Protein AF-A0A366M7Z2-F1 (afdb_monomer_lite)

Foldseek 3Di:
DVLQCVLVVLQCVLQVFPAVWDWPDDDPFKTKIKGWGPDLDFLVCPVVSQVVSCVVSVWDFDDLPDPVVLVQQQQLVVVVVVPDPDPDDRDSCPVVVVCVVCVVVQKHKDWTWTDDPFKIKIKMWIDHNVSDDTIMIMMMIGGDPPD

Sequence (147 aa):
MVKLHKIAGKVISFFEAFDGSRAALDTERILIVRGKSSKNIPLDEMEEQLEKIKDLIEGKEVGVVSDEAGKLINRMDEQIRSNVSVQGDTDVNGIMRMTKSLEAMNVCVKFKLMNLAHTAAFVVIWKDKSDFGPLFVETVVSADEQE

Radius of gyration: 14.58 Å; chains: 1; bounding box: 37×27×37 Å

Secondary structure (DSSP, 8-state):
-HHHHHHHHHHHHHTT--EEEEEEEE-SSEEEEEEE--S---TTTHHHHHHHHHHHTTPEE--TTSHHHHHHHHHHHHHHHTTS---S---TTHHHHHHHHHHHTTEEEEEEEEEETTEEEEEEEEEETTS-SPPEEEEEEEE-S--

Organism: NCBI:txid2006182

InterPro domains:
  IPR014515 Uncharacterised conserved protein UCP921964 [PF09893] (6-141)
  IPR014515 Uncharacterised conserved protein UCP921964 [PIRSF021964] (1-142)

pLDDT: mean 88.08, std 10.96, range [38.97, 97.56]

Structure (mmCIF, N/CA/C/O backbone):
data_AF-A0A366M7Z2-F1
#
_entry.id   AF-A0A366M7Z2-F1
#
loop_
_atom_site.group_PDB
_atom_site.id
_atom_site.type_symbol
_atom_site.label_atom_id
_atom_site.label_alt_id
_atom_site.label_comp_id
_atom_site.label_asym_id
_atom_site.label_entity_id
_atom_site.label_seq_id
_atom_site.pdbx_PDB_ins_code
_atom_site.Cartn_x
_atom_site.Cartn_y
_atom_site.Cartn_z
_atom_site.occupancy
_atom_site.B_iso_or_equiv
_atom_site.auth_seq_id
_atom_site.auth_comp_id
_atom_site.auth_asym_id
_atom_site.auth_atom_id
_atom_site.pdbx_PDB_model_num
ATOM 1 N N . MET A 1 1 ? -17.073 -5.095 8.004 1.00 51.12 1 MET A N 1
ATOM 2 C CA . MET A 1 1 ? -16.370 -5.850 6.929 1.00 51.12 1 MET A CA 1
ATOM 3 C C . MET A 1 1 ? -16.355 -5.203 5.532 1.00 51.12 1 MET A C 1
ATOM 5 O O . MET A 1 1 ? -15.270 -5.087 4.971 1.00 51.12 1 MET A O 1
ATOM 9 N N . VAL A 1 2 ? -17.486 -4.777 4.934 1.00 59.00 2 VAL A N 1
ATOM 10 C CA . VAL A 1 2 ? -17.541 -4.328 3.509 1.00 59.00 2 VAL A CA 1
ATOM 11 C C . VAL A 1 2 ? -16.659 -3.100 3.196 1.00 59.00 2 VAL A C 1
ATOM 13 O O . VAL A 1 2 ? -16.168 -2.959 2.078 1.00 59.00 2 VAL A O 1
ATOM 16 N N . LYS A 1 3 ? -16.403 -2.222 4.178 1.00 82.81 3 LYS A N 1
ATOM 17 C CA . LYS A 1 3 ? -15.591 -1.007 3.977 1.00 82.81 3 LYS A CA 1
ATOM 18 C C . LYS A 1 3 ? -14.101 -1.305 3.730 1.00 82.81 3 LYS A C 1
ATOM 20 O O . LYS A 1 3 ? -13.544 -0.729 2.799 1.00 82.81 3 LYS A O 1
ATOM 25 N N . LEU A 1 4 ? -13.487 -2.231 4.480 1.00 92.94 4 LEU A N 1
ATOM 26 C CA . LEU A 1 4 ? -12.059 -2.569 4.329 1.00 92.94 4 LEU A CA 1
ATOM 27 C C . LEU A 1 4 ? -11.774 -3.165 2.945 1.00 92.94 4 LEU A C 1
ATOM 29 O O . LEU A 1 4 ? -10.898 -2.692 2.224 1.00 92.94 4 LEU A O 1
ATOM 33 N N . HIS A 1 5 ? -12.601 -4.129 2.535 1.00 94.38 5 HIS A N 1
ATOM 34 C CA . HIS A 1 5 ? -12.531 -4.779 1.226 1.00 94.38 5 HIS A CA 1
ATOM 35 C C . HIS A 1 5 ? -12.715 -3.798 0.070 1.00 94.38 5 HIS A C 1
ATOM 37 O O . HIS A 1 5 ? -12.042 -3.911 -0.950 1.00 94.38 5 HIS A O 1
ATOM 43 N N . LYS A 1 6 ? -13.599 -2.804 0.224 1.00 94.25 6 LYS A N 1
ATOM 44 C CA . LYS A 1 6 ? -13.803 -1.767 -0.791 1.00 94.25 6 LYS A CA 1
ATOM 45 C C . LYS A 1 6 ? -12.555 -0.900 -0.970 1.00 94.25 6 LYS A C 1
ATOM 47 O O . LYS A 1 6 ? -12.196 -0.603 -2.106 1.00 94.25 6 LYS A O 1
ATOM 52 N N . ILE A 1 7 ? -11.896 -0.507 0.122 1.00 95.38 7 ILE A N 1
ATOM 53 C CA . ILE A 1 7 ? -10.660 0.289 0.066 1.00 95.38 7 ILE A CA 1
ATOM 54 C C . ILE A 1 7 ? -9.529 -0.547 -0.539 1.00 95.38 7 ILE A C 1
ATOM 56 O O . ILE A 1 7 ? -8.939 -0.131 -1.534 1.00 95.38 7 ILE A O 1
ATOM 60 N N . ALA A 1 8 ? -9.286 -1.751 -0.016 1.00 95.56 8 ALA A N 1
ATOM 61 C CA . ALA A 1 8 ? -8.252 -2.641 -0.541 1.00 95.56 8 ALA A CA 1
ATOM 62 C C . ALA A 1 8 ? -8.494 -2.979 -2.023 1.00 95.56 8 ALA A C 1
ATOM 64 O O . ALA A 1 8 ? -7.578 -2.915 -2.840 1.00 95.56 8 ALA A O 1
ATOM 65 N N . GLY A 1 9 ? -9.747 -3.248 -2.400 1.00 95.69 9 GLY A N 1
ATOM 66 C CA . GLY A 1 9 ? -10.150 -3.507 -3.779 1.00 95.69 9 GLY A CA 1
ATOM 67 C C . GLY A 1 9 ? -9.889 -2.325 -4.712 1.00 95.69 9 GLY A C 1
ATOM 68 O O . GLY A 1 9 ? -9.415 -2.543 -5.826 1.00 95.69 9 GLY A O 1
ATOM 69 N N . LYS A 1 10 ? -10.120 -1.079 -4.266 1.00 96.62 10 LYS A N 1
ATOM 70 C CA . LYS A 1 10 ? -9.743 0.124 -5.030 1.00 96.62 10 LYS A CA 1
ATOM 71 C C . LYS A 1 10 ? -8.233 0.185 -5.268 1.00 96.62 10 LYS A C 1
ATOM 73 O O . LYS A 1 10 ? -7.833 0.427 -6.400 1.00 96.62 10 LYS A O 1
ATOM 78 N N . VAL A 1 11 ? -7.411 -0.072 -4.245 1.00 97.12 11 VAL A N 1
ATOM 79 C CA . VAL A 1 11 ? -5.939 -0.063 -4.363 1.00 97.12 11 VAL A CA 1
ATOM 80 C C . VAL A 1 11 ? -5.461 -1.133 -5.342 1.00 97.12 11 VAL A C 1
ATOM 82 O O . VAL A 1 11 ? -4.767 -0.822 -6.308 1.00 97.12 11 VAL A O 1
ATOM 85 N N . ILE A 1 12 ? -5.878 -2.385 -5.143 1.00 96.94 12 ILE A N 1
ATOM 86 C CA . ILE A 1 12 ? -5.470 -3.503 -6.001 1.00 96.94 12 ILE A CA 1
ATOM 87 C C . ILE A 1 12 ? -5.932 -3.291 -7.446 1.00 96.94 12 ILE A C 1
ATOM 89 O O . ILE A 1 12 ? -5.158 -3.530 -8.371 1.00 96.94 12 ILE A O 1
ATOM 93 N N . SER A 1 13 ? -7.153 -2.788 -7.651 1.00 96.88 13 SER A N 1
ATOM 94 C CA . SER A 1 13 ? -7.671 -2.507 -8.995 1.00 96.88 13 SER A CA 1
ATOM 95 C C . SER A 1 13 ? -6.956 -1.335 -9.660 1.00 96.88 13 SER A C 1
ATOM 97 O O . SER A 1 13 ? -6.634 -1.414 -10.840 1.00 96.88 13 SER A O 1
ATOM 99 N N . PHE A 1 14 ? -6.663 -0.265 -8.913 1.00 97.19 14 PHE A N 1
ATOM 100 C CA . PHE A 1 14 ? -5.946 0.901 -9.430 1.00 97.19 14 PHE A CA 1
ATOM 101 C C . PHE A 1 14 ? -4.570 0.520 -9.981 1.00 97.19 14 PHE A C 1
ATOM 103 O O . PHE A 1 14 ? -4.194 0.971 -11.062 1.00 97.19 14 PHE A O 1
ATOM 110 N N . PHE A 1 15 ? -3.845 -0.354 -9.284 1.00 96.94 15 PHE A N 1
ATOM 111 C CA . PHE A 1 15 ? -2.552 -0.852 -9.746 1.00 96.94 15 PHE A CA 1
ATOM 112 C C . PHE A 1 15 ? -2.647 -2.065 -10.683 1.00 96.94 15 PHE A C 1
ATOM 114 O O . PHE A 1 15 ? -1.610 -2.547 -11.125 1.00 96.94 15 PHE A O 1
ATOM 121 N N . GLU A 1 16 ? -3.839 -2.586 -10.991 1.00 96.44 16 GLU A N 1
ATOM 122 C CA . GLU A 1 16 ? -4.023 -3.871 -11.693 1.00 96.44 16 GLU A CA 1
ATOM 123 C C . GLU A 1 16 ? -3.164 -4.999 -11.085 1.00 96.44 16 GLU A C 1
ATOM 125 O O . GLU A 1 16 ? -2.538 -5.803 -11.785 1.00 96.44 16 GLU A O 1
ATOM 130 N N . ALA A 1 17 ? -3.106 -5.024 -9.750 1.00 96.44 17 ALA A N 1
ATOM 131 C CA . ALA A 1 17 ? -2.260 -5.905 -8.952 1.00 96.44 17 ALA A CA 1
ATOM 132 C C . ALA A 1 17 ? -2.919 -7.265 -8.671 1.00 96.44 17 ALA A C 1
ATOM 134 O O . ALA A 1 17 ? -2.992 -7.716 -7.527 1.00 96.44 17 ALA A O 1
ATOM 135 N N . PHE A 1 18 ? -3.451 -7.900 -9.716 1.00 93.50 18 PHE A N 1
ATOM 136 C CA . PHE A 1 18 ? -4.262 -9.115 -9.598 1.00 93.50 18 PHE A CA 1
ATOM 137 C C . PHE A 1 18 ? -3.437 -10.406 -9.565 1.00 93.50 18 PHE A C 1
ATOM 139 O O . PHE A 1 18 ? -3.876 -11.397 -8.980 1.00 93.50 18 PHE A O 1
ATOM 146 N N . ASP A 1 19 ? -2.243 -10.416 -10.163 1.00 93.19 19 ASP A N 1
ATOM 147 C CA . ASP A 1 19 ? -1.417 -11.621 -10.230 1.00 93.19 19 ASP A CA 1
ATOM 148 C C . ASP A 1 19 ? -0.900 -11.999 -8.833 1.00 93.19 19 ASP A C 1
ATOM 150 O O . ASP A 1 19 ? -0.215 -11.228 -8.154 1.00 93.19 19 ASP A O 1
ATOM 154 N N . GLY A 1 20 ? -1.265 -13.202 -8.385 1.00 86.75 20 GLY A N 1
ATOM 155 C CA . GLY A 1 20 ? -0.974 -13.690 -7.040 1.00 86.75 20 GLY A CA 1
ATOM 156 C C . GLY A 1 20 ? -1.688 -12.913 -5.932 1.00 86.75 20 GLY A C 1
ATOM 157 O O . GLY A 1 20 ? -1.284 -13.037 -4.773 1.00 86.75 20 GLY A O 1
ATOM 158 N N . SER A 1 21 ? -2.716 -12.121 -6.273 1.00 86.19 21 SER A N 1
ATOM 159 C CA . SER A 1 21 ? -3.458 -11.323 -5.302 1.00 86.19 21 SER A CA 1
ATOM 160 C C . SER A 1 21 ? -4.156 -12.218 -4.288 1.00 86.19 21 SER A C 1
ATOM 162 O O . SER A 1 21 ? -4.965 -13.075 -4.648 1.00 86.19 21 SER A O 1
ATOM 164 N N . ARG A 1 22 ? -3.823 -12.047 -3.009 1.00 87.69 22 ARG A N 1
ATOM 165 C CA . ARG A 1 22 ? -4.447 -12.791 -1.911 1.00 87.69 22 ARG A CA 1
ATOM 166 C C . ARG A 1 22 ? -4.452 -11.974 -0.633 1.00 87.69 22 ARG A C 1
ATOM 168 O O . ARG A 1 22 ? -3.499 -11.237 -0.363 1.00 87.69 22 ARG A O 1
ATOM 175 N N . ALA A 1 23 ? -5.487 -12.172 0.177 1.00 91.25 23 ALA A N 1
ATOM 176 C CA . ALA A 1 23 ? -5.472 -11.709 1.552 1.00 91.25 23 ALA A CA 1
ATOM 177 C C . ALA A 1 23 ? -4.362 -12.451 2.314 1.00 91.25 23 ALA A C 1
ATOM 179 O O . ALA A 1 23 ? -4.317 -13.683 2.334 1.00 91.25 23 ALA A O 1
ATOM 180 N N . ALA A 1 24 ? -3.424 -11.699 2.882 1.00 88.75 24 ALA A N 1
ATOM 181 C CA . ALA A 1 24 ? -2.431 -12.216 3.817 1.00 88.75 24 ALA A CA 1
ATOM 182 C C . ALA A 1 24 ? -3.007 -12.304 5.240 1.00 88.75 24 ALA A C 1
ATOM 184 O O . ALA A 1 24 ? -2.619 -13.187 5.998 1.00 88.75 24 ALA A O 1
ATOM 185 N N . LEU A 1 25 ? -3.949 -11.416 5.564 1.00 90.56 25 LEU A N 1
ATOM 186 C CA . LEU A 1 25 ? -4.746 -11.406 6.785 1.00 90.56 25 LEU A CA 1
ATOM 187 C C . LEU A 1 25 ? -6.102 -10.785 6.444 1.00 90.56 25 LEU A C 1
ATOM 189 O O . LEU A 1 25 ? -6.133 -9.743 5.796 1.00 90.56 25 LEU A O 1
ATOM 193 N N . ASP A 1 26 ? -7.197 -11.406 6.863 1.00 93.06 26 ASP A N 1
ATOM 194 C CA . ASP A 1 26 ? -8.551 -10.884 6.673 1.00 93.06 26 ASP A CA 1
ATOM 195 C C . ASP A 1 26 ? -9.350 -11.116 7.951 1.00 93.06 26 ASP A C 1
ATOM 197 O O . ASP A 1 26 ? -9.568 -12.250 8.376 1.00 93.06 26 ASP A O 1
ATOM 201 N N . THR A 1 27 ? -9.708 -10.019 8.605 1.00 91.00 27 THR A N 1
ATOM 202 C CA . THR A 1 27 ? -10.435 -9.997 9.870 1.00 91.00 27 THR A CA 1
ATOM 203 C C . THR A 1 27 ? -11.449 -8.860 9.837 1.00 91.00 27 THR A C 1
ATOM 205 O O . THR A 1 27 ? -11.459 -8.020 8.935 1.00 91.00 27 THR A O 1
ATOM 208 N N . GLU A 1 28 ? -12.286 -8.767 10.866 1.00 88.50 28 GLU A N 1
ATOM 209 C CA . GLU A 1 28 ? -13.255 -7.674 10.963 1.00 88.50 28 GLU A CA 1
ATOM 210 C C . GLU A 1 28 ? -12.600 -6.290 11.073 1.00 88.50 28 GLU A C 1
ATOM 212 O O . GLU A 1 28 ? -13.178 -5.309 10.595 1.00 88.50 28 GLU A O 1
ATOM 217 N N . ARG A 1 29 ? -11.403 -6.220 11.673 1.00 90.75 29 ARG A N 1
ATOM 218 C CA . ARG A 1 29 ? -10.713 -4.966 12.013 1.00 90.75 29 ARG A CA 1
ATOM 219 C C . ARG A 1 29 ? -9.534 -4.643 11.109 1.00 90.75 29 ARG A C 1
ATOM 221 O O . ARG A 1 29 ? -9.198 -3.474 10.973 1.00 90.75 29 ARG A O 1
ATOM 228 N N . ILE A 1 30 ? -8.923 -5.639 10.480 1.00 93.19 30 ILE A N 1
ATOM 229 C CA . ILE A 1 30 ? -7.765 -5.446 9.610 1.00 93.19 30 ILE A CA 1
ATOM 230 C C . ILE A 1 30 ? -7.806 -6.376 8.404 1.00 93.19 30 ILE A C 1
AT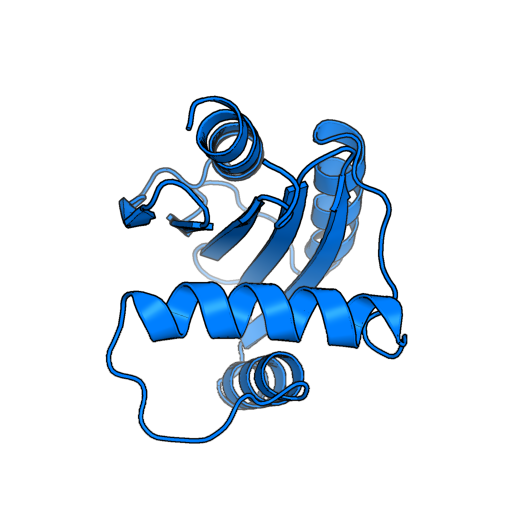OM 232 O O . ILE A 1 30 ? -8.126 -7.560 8.523 1.00 93.19 30 ILE A O 1
ATOM 236 N N . LEU A 1 31 ? -7.452 -5.823 7.249 1.00 94.38 31 LEU A N 1
ATOM 237 C CA . LEU A 1 31 ? -7.309 -6.529 5.987 1.00 94.38 31 LEU A CA 1
ATOM 238 C C . LEU A 1 31 ? -5.951 -6.182 5.377 1.00 94.38 31 LEU A C 1
ATOM 240 O O . LEU A 1 31 ? -5.645 -5.010 5.161 1.00 94.38 31 LEU A O 1
ATOM 244 N N . ILE A 1 32 ? -5.157 -7.203 5.073 1.00 94.44 32 ILE A N 1
ATOM 245 C CA . ILE A 1 32 ? -3.874 -7.083 4.382 1.00 94.44 32 ILE A CA 1
ATOM 246 C C . ILE A 1 32 ? -3.988 -7.815 3.056 1.00 94.44 32 ILE A C 1
ATOM 248 O O . ILE A 1 32 ? -4.199 -9.028 3.036 1.00 94.44 32 ILE A O 1
ATOM 252 N N . VAL A 1 33 ? -3.817 -7.099 1.949 1.00 95.06 33 VAL A N 1
ATOM 253 C CA . VAL A 1 33 ? -3.830 -7.678 0.601 1.00 95.06 33 VAL A CA 1
ATOM 254 C C . VAL A 1 33 ? -2.543 -7.318 -0.111 1.00 95.06 33 VAL A C 1
ATOM 256 O O . VAL A 1 33 ? -2.125 -6.164 -0.107 1.00 95.06 33 VAL A O 1
ATOM 259 N N . ARG A 1 34 ? -1.944 -8.310 -0.764 1.00 94.94 34 ARG A N 1
ATOM 260 C CA . ARG A 1 34 ? -0.756 -8.140 -1.603 1.00 94.94 34 ARG A CA 1
ATOM 261 C C . ARG A 1 34 ? -0.998 -8.706 -2.986 1.00 94.94 34 ARG A C 1
ATOM 263 O O . ARG A 1 34 ? -1.717 -9.696 -3.100 1.00 94.94 34 ARG A O 1
ATOM 270 N N . GLY A 1 35 ? -0.359 -8.137 -3.998 1.00 94.88 35 GLY A N 1
ATOM 271 C CA . GLY A 1 35 ? -0.426 -8.615 -5.375 1.00 94.88 35 GLY A CA 1
ATOM 272 C C . GLY A 1 35 ? 0.678 -8.039 -6.256 1.00 94.88 35 GLY A C 1
ATOM 273 O O . GLY A 1 35 ? 1.388 -7.108 -5.872 1.00 94.88 35 GLY A O 1
ATOM 274 N N . LYS A 1 36 ? 0.834 -8.618 -7.447 1.00 95.81 36 LYS A N 1
ATOM 275 C CA . LYS A 1 36 ? 1.752 -8.136 -8.483 1.00 95.81 36 LYS A CA 1
ATOM 276 C C . LYS A 1 36 ? 0.978 -7.369 -9.543 1.00 95.81 36 LYS A C 1
ATOM 278 O O . LYS A 1 36 ? 0.014 -7.891 -10.104 1.00 95.81 36 LYS A O 1
ATOM 283 N N . SER A 1 37 ? 1.414 -6.142 -9.802 1.00 95.81 37 SER A N 1
ATOM 284 C CA . SER A 1 37 ? 0.906 -5.288 -10.869 1.00 95.81 37 SER A CA 1
ATOM 285 C C . SER A 1 37 ? 1.319 -5.822 -12.233 1.00 95.81 37 SER A C 1
ATOM 287 O O . SER A 1 37 ? 2.468 -6.211 -12.446 1.00 95.81 37 SER A O 1
ATOM 289 N N . SER A 1 38 ? 0.370 -5.795 -13.164 1.00 92.81 38 SER A N 1
ATOM 290 C CA . SER A 1 38 ? 0.641 -5.976 -14.593 1.00 92.81 38 SER A CA 1
ATOM 291 C C . SER A 1 38 ? 1.048 -4.672 -15.293 1.00 92.81 38 SER A C 1
ATOM 293 O O . SER A 1 38 ? 1.513 -4.711 -16.432 1.00 92.81 38 SER A O 1
ATOM 295 N N . LYS A 1 39 ? 0.928 -3.519 -14.617 1.00 90.81 39 LYS A N 1
ATOM 296 C CA . LYS A 1 39 ? 1.339 -2.222 -15.158 1.00 90.81 39 LYS A CA 1
ATOM 297 C C . LYS A 1 39 ? 2.853 -2.089 -15.134 1.00 90.81 39 LYS A C 1
ATOM 299 O O . LYS A 1 39 ? 3.508 -2.390 -14.136 1.00 90.81 39 LYS A O 1
ATOM 304 N N . ASN A 1 40 ? 3.398 -1.534 -16.211 1.00 87.81 40 ASN A N 1
ATOM 305 C CA . ASN A 1 40 ? 4.781 -1.089 -16.231 1.00 87.81 40 ASN A CA 1
ATOM 306 C C . ASN A 1 40 ? 4.863 0.363 -15.745 1.00 87.81 40 ASN A C 1
ATOM 308 O O . ASN A 1 40 ? 4.831 1.284 -16.553 1.00 87.81 40 ASN A O 1
ATOM 312 N N . ILE A 1 41 ? 4.902 0.550 -14.425 1.00 93.00 41 ILE A N 1
ATOM 313 C CA . ILE A 1 41 ? 5.079 1.865 -13.794 1.00 93.00 41 ILE A CA 1
ATOM 314 C C . ILE A 1 41 ? 6.588 2.124 -13.630 1.00 93.00 41 ILE A C 1
ATOM 316 O O . ILE A 1 41 ? 7.245 1.305 -12.972 1.00 93.00 41 ILE A O 1
ATOM 320 N N . PRO A 1 42 ? 7.139 3.199 -14.222 1.00 93.88 42 PRO A N 1
ATOM 321 C CA . PRO A 1 42 ? 8.523 3.629 -14.016 1.00 93.88 42 PRO A CA 1
ATOM 322 C C . PRO A 1 42 ? 8.811 4.035 -12.565 1.00 93.88 42 PRO A C 1
ATOM 324 O O . PRO A 1 42 ? 7.915 4.472 -11.837 1.00 93.88 42 PRO A O 1
ATOM 327 N N . LEU A 1 43 ? 10.071 3.922 -12.139 1.00 94.62 43 LEU A N 1
ATOM 328 C CA . LEU A 1 43 ? 10.483 4.248 -10.764 1.00 94.62 43 LEU A CA 1
ATOM 329 C C . LEU A 1 43 ? 10.204 5.701 -10.353 1.00 94.62 43 LEU A C 1
ATOM 331 O O . LEU A 1 43 ? 9.872 5.956 -9.194 1.00 94.62 43 LEU A O 1
ATOM 335 N N . ASP A 1 44 ? 10.359 6.648 -11.274 1.00 94.75 44 ASP A N 1
ATOM 336 C CA . ASP A 1 44 ? 10.138 8.079 -11.055 1.00 94.75 44 ASP A CA 1
ATOM 337 C C . ASP A 1 44 ? 8.650 8.451 -10.971 1.00 94.75 44 ASP A C 1
ATOM 339 O O . ASP A 1 44 ? 8.303 9.425 -10.305 1.00 94.75 44 ASP A O 1
ATOM 343 N N . GLU A 1 45 ? 7.761 7.629 -11.531 1.00 96.06 45 GLU A N 1
ATOM 344 C CA . GLU A 1 45 ? 6.307 7.809 -11.440 1.00 96.06 45 GLU A CA 1
ATOM 345 C C . GLU A 1 45 ? 5.683 7.164 -10.191 1.00 96.06 45 GLU A C 1
ATOM 347 O O . GLU A 1 45 ? 4.529 7.443 -9.863 1.00 96.06 45 GLU A O 1
ATOM 352 N N . MET A 1 46 ? 6.407 6.301 -9.467 1.00 95.88 46 MET A N 1
ATOM 353 C CA . MET A 1 46 ? 5.855 5.549 -8.327 1.00 95.88 46 MET A CA 1
ATOM 354 C C . MET A 1 46 ? 5.208 6.452 -7.262 1.00 95.88 46 MET A C 1
ATOM 356 O O . MET A 1 46 ? 4.133 6.132 -6.756 1.00 95.88 46 MET A O 1
ATOM 360 N N . GLU A 1 47 ? 5.836 7.584 -6.935 1.00 95.88 47 GLU A N 1
ATOM 361 C CA . GLU A 1 47 ? 5.292 8.540 -5.959 1.00 95.88 47 GLU A CA 1
ATOM 362 C C . GLU A 1 47 ? 3.995 9.187 -6.469 1.00 95.88 47 GLU A C 1
ATOM 364 O O . GLU A 1 47 ? 3.010 9.269 -5.741 1.00 95.88 47 GLU A O 1
ATOM 369 N N . GLU A 1 48 ? 3.949 9.569 -7.747 1.00 97.00 48 GLU A N 1
ATOM 370 C CA . GLU A 1 48 ? 2.752 10.143 -8.370 1.00 97.00 48 GLU A CA 1
ATOM 371 C C . GLU A 1 48 ? 1.579 9.150 -8.355 1.00 97.00 48 GLU A C 1
ATOM 373 O O . GLU A 1 48 ? 0.430 9.527 -8.117 1.00 97.00 48 GLU A O 1
ATOM 378 N N . GLN A 1 49 ? 1.847 7.858 -8.562 1.00 97.25 49 GLN A N 1
ATOM 379 C CA . GLN A 1 49 ? 0.812 6.828 -8.454 1.00 97.25 49 GLN A CA 1
ATOM 380 C C . GLN A 1 49 ? 0.281 6.698 -7.018 1.00 97.25 49 GLN A C 1
ATOM 382 O O . GLN A 1 49 ? -0.913 6.452 -6.831 1.00 97.25 49 GLN A O 1
ATOM 387 N N . LEU A 1 50 ? 1.133 6.907 -6.006 1.00 96.88 50 LEU A N 1
ATOM 388 C CA . LEU A 1 50 ? 0.708 6.958 -4.605 1.00 96.88 50 LEU A CA 1
ATOM 389 C C . LEU A 1 50 ? -0.141 8.202 -4.289 1.00 96.88 50 LEU A C 1
ATOM 391 O O . LEU A 1 50 ? -1.085 8.118 -3.503 1.00 96.88 50 LEU A O 1
ATOM 395 N N . GLU A 1 51 ? 0.132 9.341 -4.923 1.00 97.38 51 GLU A N 1
ATOM 396 C CA . GLU A 1 51 ? -0.737 10.521 -4.822 1.00 97.38 51 GLU A CA 1
ATOM 397 C C . GLU A 1 51 ? -2.115 10.266 -5.444 1.00 97.38 51 GLU A C 1
ATOM 399 O O . GLU A 1 51 ? -3.146 10.522 -4.822 1.00 97.38 51 GLU A O 1
ATOM 404 N N . LYS A 1 52 ? -2.157 9.657 -6.633 1.00 97.56 52 LYS A N 1
ATOM 405 C CA . LYS A 1 52 ? -3.420 9.316 -7.309 1.00 97.56 52 LYS A CA 1
ATOM 406 C C . LYS A 1 52 ? -4.276 8.349 -6.495 1.00 97.56 52 LYS A C 1
ATOM 408 O O . LYS A 1 52 ? -5.494 8.518 -6.433 1.00 97.56 52 LYS A O 1
ATOM 413 N N . ILE A 1 53 ? -3.669 7.334 -5.870 1.00 96.88 53 ILE A N 1
ATOM 414 C CA . ILE A 1 53 ? -4.432 6.397 -5.034 1.00 96.88 53 ILE A CA 1
ATOM 415 C C . ILE A 1 53 ? -4.949 7.071 -3.764 1.00 96.88 53 ILE A C 1
ATOM 417 O O . ILE A 1 53 ? -6.090 6.805 -3.387 1.00 96.88 53 ILE A O 1
ATOM 421 N N . LYS A 1 54 ? -4.164 7.967 -3.146 1.00 95.94 54 LYS A N 1
ATOM 422 C CA . LYS A 1 54 ? -4.604 8.770 -1.999 1.00 95.94 54 LYS A CA 1
ATOM 423 C C . LYS A 1 54 ? -5.885 9.527 -2.339 1.00 95.94 54 LYS A C 1
ATOM 425 O O . LYS A 1 54 ? -6.873 9.396 -1.618 1.00 95.94 54 LYS A O 1
ATOM 430 N N . ASP A 1 55 ? -5.901 10.223 -3.470 1.00 95.75 55 ASP A N 1
ATOM 431 C CA . ASP A 1 55 ? -7.070 10.985 -3.908 1.00 95.75 55 ASP A CA 1
ATOM 432 C C . ASP A 1 55 ? -8.260 10.065 -4.249 1.00 95.75 55 ASP A C 1
ATOM 434 O O . ASP A 1 55 ? -9.391 10.326 -3.840 1.00 95.75 55 ASP A O 1
ATOM 438 N N . LEU A 1 56 ? -8.020 8.929 -4.919 1.00 95.44 56 LEU A N 1
ATOM 439 C CA . LEU A 1 56 ? -9.058 7.957 -5.303 1.00 95.44 56 LEU A CA 1
ATOM 440 C C . LEU A 1 56 ? -9.780 7.309 -4.105 1.00 95.44 56 LEU A C 1
ATOM 442 O O . LEU A 1 56 ? -10.959 6.923 -4.195 1.00 95.44 56 LEU A O 1
ATOM 446 N N . ILE A 1 57 ? -9.063 7.114 -2.998 1.00 94.31 57 ILE A N 1
ATOM 447 C CA . ILE A 1 57 ? -9.634 6.579 -1.758 1.00 94.31 57 ILE A CA 1
ATOM 448 C C . ILE A 1 57 ? -10.071 7.676 -0.786 1.00 94.31 57 ILE A C 1
ATOM 450 O O . ILE A 1 57 ? -10.548 7.333 0.290 1.00 94.31 57 ILE A O 1
ATOM 454 N N . GLU A 1 58 ? -9.962 8.953 -1.172 1.00 93.62 58 GLU A N 1
ATOM 455 C CA . GLU A 1 58 ? -10.277 10.117 -0.331 1.00 93.62 58 GLU A CA 1
ATOM 456 C C . GLU A 1 58 ? -9.460 10.127 0.978 1.00 93.62 58 GLU A C 1
ATOM 458 O O . GLU A 1 58 ? -9.939 10.511 2.046 1.00 93.62 58 GLU A O 1
ATOM 463 N N . GLY A 1 59 ? -8.213 9.656 0.900 1.00 93.31 59 GLY A N 1
ATOM 464 C CA . GLY A 1 59 ? -7.294 9.573 2.026 1.00 93.31 59 GLY A CA 1
ATOM 465 C C . GLY A 1 59 ? -6.651 10.918 2.350 1.00 93.31 59 GLY A C 1
ATOM 466 O O . GLY A 1 59 ? -6.246 11.671 1.467 1.00 93.31 59 GLY A O 1
ATOM 467 N N . LYS A 1 60 ? -6.496 11.207 3.641 1.00 94.38 60 LYS A N 1
ATOM 468 C CA . LYS A 1 60 ? -5.641 12.292 4.129 1.00 94.38 60 LYS A CA 1
ATOM 469 C C . LYS A 1 60 ? -4.279 11.719 4.468 1.00 94.38 60 LYS A C 1
ATOM 471 O O . LYS A 1 60 ? -4.183 10.819 5.297 1.00 94.38 60 LYS A O 1
ATOM 476 N N . GLU A 1 61 ? -3.239 12.217 3.816 1.00 94.06 61 GLU A N 1
ATOM 477 C CA . GLU A 1 61 ? -1.877 11.766 4.087 1.00 94.06 61 GLU A CA 1
ATOM 478 C C . GLU A 1 61 ? -1.450 12.117 5.511 1.00 94.06 61 GLU A C 1
ATOM 480 O O . GLU A 1 61 ? -1.659 13.236 5.982 1.00 94.06 61 GLU A O 1
ATOM 485 N N . VAL A 1 62 ? -0.828 11.146 6.173 1.00 90.81 62 VAL A N 1
ATOM 486 C CA . VAL A 1 62 ? -0.261 11.290 7.507 1.00 90.81 62 VAL A CA 1
ATOM 487 C C . VAL A 1 62 ? 1.254 11.219 7.387 1.00 90.81 62 VAL A C 1
ATOM 489 O O . VAL A 1 62 ? 1.812 10.220 6.930 1.00 90.81 62 VAL A O 1
ATOM 492 N N . GLY A 1 63 ? 1.933 12.280 7.821 1.00 85.38 63 GLY A N 1
ATOM 493 C CA . GLY A 1 63 ? 3.391 12.321 7.830 1.00 85.38 63 GLY A CA 1
ATOM 494 C C . GLY A 1 63 ? 3.957 11.231 8.739 1.00 85.38 63 GLY A C 1
ATOM 495 O O . GLY A 1 63 ? 3.612 11.166 9.916 1.00 85.38 63 GLY A O 1
ATOM 496 N N . VAL A 1 64 ? 4.855 10.401 8.210 1.00 75.50 64 VAL A N 1
ATOM 497 C CA . VAL A 1 64 ? 5.384 9.186 8.868 1.00 75.50 64 VAL A CA 1
ATOM 498 C C . VAL A 1 64 ? 6.060 9.469 10.218 1.00 75.50 64 VAL A C 1
ATOM 500 O O . VAL A 1 64 ? 6.109 8.605 11.083 1.00 75.50 64 VAL A O 1
ATOM 503 N N . VAL A 1 65 ? 6.559 10.691 10.413 1.00 78.56 65 VAL A N 1
ATOM 504 C CA . VAL A 1 65 ? 7.255 11.143 11.632 1.00 78.56 65 VAL A CA 1
ATOM 505 C C . VAL A 1 65 ? 6.334 11.859 12.633 1.00 78.56 65 VAL A C 1
ATOM 507 O O . VAL A 1 65 ? 6.818 12.470 13.581 1.00 78.56 65 VAL A O 1
ATOM 510 N N . SER A 1 66 ? 5.017 11.831 12.416 1.00 83.44 66 SER A N 1
ATOM 511 C CA . SER A 1 66 ? 4.033 12.485 13.288 1.00 83.44 66 SER A CA 1
ATOM 512 C C . SER A 1 66 ? 3.515 11.566 14.398 1.00 83.44 66 SER A C 1
ATOM 514 O O . SER A 1 66 ? 3.476 10.343 14.251 1.00 83.44 66 SER A O 1
ATOM 516 N N . ASP A 1 67 ? 3.019 12.164 15.484 1.00 84.94 67 ASP A N 1
ATOM 517 C CA . ASP A 1 67 ? 2.330 11.433 16.557 1.00 84.94 67 ASP A CA 1
ATOM 518 C C . ASP A 1 67 ? 1.100 10.667 16.041 1.00 84.94 67 ASP A C 1
ATOM 520 O O . ASP A 1 67 ? 0.769 9.590 16.539 1.00 84.94 67 ASP A O 1
ATOM 524 N N . GLU A 1 68 ? 0.416 11.213 15.031 1.00 86.62 68 GLU A N 1
ATOM 525 C CA . GLU A 1 68 ? -0.715 10.555 14.374 1.00 86.62 68 GLU A CA 1
ATOM 526 C C . GLU A 1 68 ? -0.268 9.282 13.647 1.00 86.62 68 GLU A C 1
ATOM 528 O O . GLU A 1 68 ? -0.903 8.238 13.807 1.00 86.62 68 GLU A O 1
ATOM 533 N 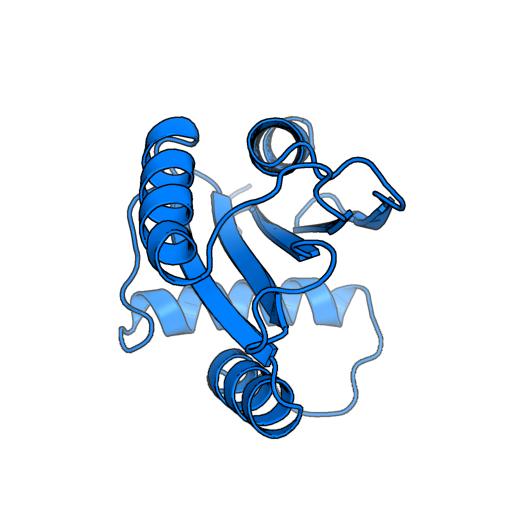N . ALA A 1 69 ? 0.860 9.326 12.927 1.00 85.75 69 ALA A N 1
ATOM 534 C CA . ALA A 1 69 ? 1.430 8.134 12.304 1.00 85.75 69 ALA A CA 1
ATOM 535 C C . ALA A 1 69 ? 1.786 7.073 13.347 1.00 85.75 69 ALA A C 1
ATOM 537 O O . ALA A 1 69 ? 1.443 5.908 13.161 1.00 85.75 69 ALA A O 1
ATOM 538 N N . GLY A 1 70 ? 2.399 7.472 14.467 1.00 86.00 70 GLY A N 1
ATOM 539 C CA . GLY A 1 70 ? 2.717 6.557 15.564 1.00 86.00 70 GLY A CA 1
ATOM 540 C C . GLY A 1 70 ? 1.482 5.825 16.096 1.00 86.00 70 GLY A C 1
ATOM 541 O O . GLY A 1 70 ? 1.495 4.603 16.226 1.00 86.00 70 GLY A O 1
ATOM 542 N N . LYS A 1 71 ? 0.380 6.550 16.327 1.00 87.56 71 LYS A N 1
ATOM 543 C CA . LYS A 1 71 ? -0.895 5.957 16.769 1.00 87.56 71 LYS A CA 1
ATOM 544 C C . LYS A 1 71 ? -1.479 4.989 15.740 1.00 87.56 71 LYS A C 1
ATOM 546 O O . LYS A 1 71 ? -1.916 3.903 16.111 1.00 87.56 71 LYS A O 1
ATOM 551 N N . LEU A 1 72 ? -1.483 5.367 14.460 1.00 88.25 72 LEU A N 1
ATOM 552 C CA . LEU A 1 72 ? -2.012 4.521 13.387 1.00 88.25 72 LEU A CA 1
ATOM 553 C C . LEU A 1 72 ? -1.195 3.238 13.207 1.00 88.25 72 LEU A C 1
ATOM 555 O O . LEU A 1 72 ? -1.776 2.160 13.094 1.00 88.25 72 LEU A O 1
ATOM 559 N N . ILE A 1 73 ? 0.135 3.347 13.215 1.00 87.88 73 ILE A N 1
ATOM 560 C CA . ILE A 1 73 ? 1.042 2.201 13.087 1.00 87.88 73 ILE A CA 1
ATOM 561 C C . ILE A 1 73 ? 0.864 1.253 14.274 1.00 87.88 73 ILE A C 1
ATOM 563 O O . ILE A 1 73 ? 0.705 0.054 14.059 1.00 87.88 73 ILE A O 1
ATOM 567 N N . ASN A 1 74 ? 0.819 1.784 15.501 1.00 87.94 74 ASN A N 1
ATOM 568 C CA . ASN A 1 74 ? 0.592 0.976 16.701 1.00 87.94 74 ASN A CA 1
ATOM 569 C C . ASN A 1 74 ? -0.731 0.214 16.624 1.00 87.94 74 ASN A C 1
ATOM 571 O O . ASN A 1 74 ? -0.747 -0.996 16.819 1.00 87.94 74 ASN A O 1
ATOM 575 N N . ARG A 1 75 ? -1.822 0.890 16.244 1.00 88.88 75 ARG A N 1
ATOM 576 C CA . ARG A 1 75 ? -3.131 0.246 16.081 1.00 88.88 75 ARG A CA 1
ATOM 577 C C . ARG A 1 75 ? -3.094 -0.888 15.056 1.00 88.88 75 ARG A C 1
ATOM 579 O O . ARG A 1 75 ? -3.626 -1.966 15.309 1.00 88.88 75 ARG A O 1
ATOM 586 N N . MET A 1 76 ? 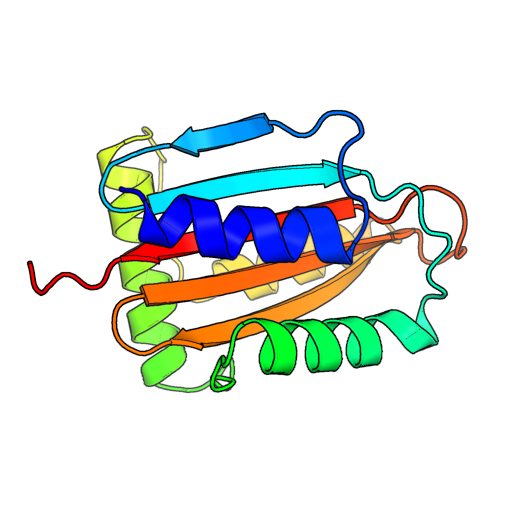-2.502 -0.648 13.883 1.00 89.31 76 MET A N 1
ATOM 587 C CA . MET A 1 76 ? -2.375 -1.679 12.847 1.00 89.31 76 MET A CA 1
ATOM 588 C C . MET A 1 76 ? -1.560 -2.877 13.355 1.00 89.31 76 MET A C 1
ATOM 590 O O . MET A 1 76 ? -1.972 -4.017 13.161 1.00 89.31 76 MET A O 1
ATOM 594 N N . ASP A 1 77 ? -0.436 -2.629 14.029 1.00 86.88 77 ASP A N 1
ATOM 595 C CA . ASP A 1 77 ? 0.438 -3.666 14.583 1.00 86.88 77 ASP A CA 1
ATOM 596 C C . ASP A 1 77 ? -0.261 -4.492 15.680 1.00 86.88 77 ASP A C 1
ATOM 598 O O . ASP A 1 77 ? -0.235 -5.722 15.628 1.00 86.88 77 ASP A O 1
ATOM 602 N N . GLU A 1 78 ? -0.978 -3.854 16.608 1.00 88.12 78 GLU A N 1
ATOM 603 C CA . GLU A 1 78 ? -1.780 -4.535 17.635 1.00 88.12 78 GLU A CA 1
ATOM 604 C C . GLU A 1 78 ? -2.875 -5.419 17.016 1.00 88.12 78 GLU A C 1
ATOM 606 O O . GLU A 1 78 ? -3.046 -6.584 17.397 1.00 88.12 78 GLU A O 1
ATOM 611 N N . GLN A 1 79 ? -3.581 -4.911 16.000 1.00 88.88 79 GLN A N 1
ATOM 612 C CA . GLN A 1 79 ? -4.590 -5.684 15.272 1.00 88.88 79 GLN A CA 1
ATOM 613 C C . GLN A 1 79 ? -3.975 -6.897 14.554 1.00 88.88 79 GLN A C 1
ATOM 615 O O . GLN A 1 79 ? -4.571 -7.976 14.570 1.00 88.88 79 GLN A O 1
ATOM 620 N N . ILE A 1 80 ? -2.768 -6.777 13.991 1.00 87.25 80 ILE A N 1
ATOM 621 C CA . ILE A 1 80 ? -2.042 -7.916 13.401 1.00 87.25 80 ILE A CA 1
ATOM 622 C C . ILE A 1 80 ? -1.671 -8.936 14.483 1.00 87.25 80 ILE A C 1
ATOM 624 O O . ILE A 1 80 ? -1.956 -10.125 14.332 1.00 87.25 80 ILE A O 1
ATOM 628 N N . ARG A 1 81 ? -1.076 -8.487 15.593 1.00 85.12 81 ARG A N 1
ATOM 629 C CA . ARG A 1 81 ? -0.588 -9.353 16.683 1.00 85.12 81 ARG A CA 1
ATOM 630 C C . ARG A 1 81 ? -1.690 -10.092 17.423 1.00 85.12 81 ARG A C 1
ATOM 632 O O . ARG A 1 81 ? -1.456 -11.191 17.914 1.00 85.12 81 ARG A O 1
ATOM 639 N N . SER A 1 82 ? -2.897 -9.533 17.466 1.00 85.19 82 SER A N 1
ATOM 640 C CA . SER A 1 82 ? -4.058 -10.244 18.013 1.00 85.19 82 SER A CA 1
ATOM 641 C C . SER A 1 82 ? -4.476 -11.461 17.174 1.00 85.19 82 SER A C 1
ATOM 643 O O . SER A 1 82 ? -5.153 -12.348 17.688 1.00 85.19 82 SER A O 1
ATOM 645 N N . ASN A 1 83 ? -4.043 -11.539 15.909 1.00 82.75 83 ASN A N 1
ATOM 646 C CA . ASN A 1 83 ? -4.406 -12.606 14.971 1.00 82.75 83 ASN A CA 1
ATOM 647 C C . ASN A 1 83 ? -3.217 -13.471 14.521 1.00 82.75 83 ASN A C 1
ATOM 649 O O . ASN A 1 83 ? -3.416 -14.552 13.967 1.00 82.75 83 ASN A O 1
ATOM 653 N N . VAL A 1 84 ? -1.980 -13.021 14.747 1.00 78.50 84 VAL A N 1
ATOM 654 C CA . VAL A 1 84 ? -0.755 -13.714 14.334 1.00 78.50 84 VAL A CA 1
ATOM 655 C C . VAL A 1 84 ? 0.234 -13.719 15.494 1.00 78.50 84 VAL A C 1
ATOM 657 O O . VAL A 1 84 ? 0.498 -12.683 16.098 1.00 78.50 84 VAL A O 1
ATOM 660 N N . SER A 1 85 ? 0.829 -14.878 15.792 1.00 67.88 85 SER A N 1
ATOM 661 C CA . SER A 1 85 ? 1.901 -14.956 16.789 1.00 67.88 85 SER A CA 1
ATOM 662 C C . SER A 1 85 ? 3.163 -14.289 16.237 1.00 67.88 85 SER A C 1
ATOM 664 O O . SER A 1 85 ? 3.893 -14.873 15.437 1.00 67.88 85 SER A O 1
ATOM 666 N N . VAL A 1 86 ? 3.398 -13.044 16.645 1.00 64.50 86 VAL A N 1
ATOM 667 C CA . VAL A 1 86 ? 4.612 -12.284 16.328 1.00 64.50 86 VAL A CA 1
ATOM 668 C C . VAL A 1 86 ? 5.468 -12.211 17.590 1.00 64.50 86 VAL A C 1
ATOM 670 O O . VAL A 1 86 ? 5.000 -11.754 18.631 1.00 64.50 86 VAL A O 1
ATOM 673 N N . GLN A 1 87 ? 6.721 -12.660 17.515 1.00 52.06 87 GLN A N 1
ATOM 674 C CA . GLN A 1 87 ? 7.684 -12.501 18.609 1.00 52.06 87 GLN A CA 1
ATOM 675 C C . GLN A 1 87 ? 8.335 -11.108 18.529 1.00 52.06 87 GLN A C 1
ATOM 677 O O . GLN A 1 87 ? 8.950 -10.780 17.517 1.00 52.06 87 GLN A O 1
ATOM 682 N N . GLY A 1 88 ? 8.202 -10.297 19.584 1.00 58.84 88 GLY A N 1
ATOM 683 C CA . GLY A 1 88 ? 8.794 -8.953 19.711 1.00 58.84 88 GLY A CA 1
ATOM 684 C C . GLY A 1 88 ? 7.776 -7.894 20.144 1.00 58.84 88 GLY A C 1
ATOM 685 O O . GLY A 1 88 ? 6.582 -8.160 20.098 1.00 58.84 88 GLY A O 1
ATOM 686 N N . ASP A 1 89 ? 8.224 -6.704 20.537 1.00 55.66 89 ASP A N 1
ATOM 687 C CA . ASP A 1 89 ? 7.337 -5.578 20.873 1.00 55.66 89 ASP A CA 1
ATOM 688 C C . ASP A 1 89 ? 6.860 -4.833 19.616 1.00 55.66 89 ASP A C 1
ATOM 690 O O . ASP A 1 89 ? 7.418 -5.006 18.524 1.00 55.66 89 ASP A O 1
ATOM 694 N N . THR A 1 90 ? 5.812 -4.017 19.762 1.00 61.03 90 THR A N 1
ATOM 695 C CA . THR A 1 90 ? 5.339 -3.091 18.724 1.00 61.03 90 THR A CA 1
ATOM 696 C C . THR A 1 90 ? 6.446 -2.126 18.338 1.00 61.03 90 THR A C 1
ATOM 698 O O . THR A 1 90 ? 7.035 -1.454 19.185 1.00 61.03 90 THR A O 1
ATOM 701 N N . ASP A 1 91 ? 6.724 -2.047 17.040 1.00 66.81 91 ASP A N 1
ATOM 702 C CA . ASP A 1 91 ? 7.828 -1.254 16.534 1.00 66.81 91 ASP A CA 1
ATOM 703 C C . ASP A 1 91 ? 7.362 -0.202 15.537 1.00 66.81 91 ASP A C 1
ATOM 705 O O . ASP A 1 91 ? 7.181 -0.463 14.346 1.00 66.81 91 ASP A O 1
ATOM 709 N N . VAL A 1 92 ? 7.243 1.026 16.038 1.00 63.66 92 VAL A N 1
ATOM 710 C CA . VAL A 1 92 ? 6.865 2.217 15.265 1.00 63.66 92 VAL A CA 1
ATOM 711 C C . VAL A 1 92 ? 7.833 2.477 14.100 1.00 63.66 92 VAL A C 1
ATOM 713 O O . VAL A 1 92 ? 7.447 3.025 13.071 1.00 63.66 92 VAL A O 1
ATOM 716 N N . ASN A 1 93 ? 9.090 2.033 14.214 1.00 71.75 93 ASN A N 1
ATOM 717 C CA . ASN A 1 93 ? 10.103 2.154 13.164 1.00 71.75 93 ASN A CA 1
ATOM 718 C C . ASN A 1 93 ? 10.142 0.937 12.224 1.00 71.75 93 ASN A C 1
ATOM 720 O O . ASN A 1 93 ? 11.013 0.870 11.349 1.00 71.75 93 ASN A O 1
ATOM 724 N N . GLY A 1 94 ? 9.224 -0.023 12.378 1.00 71.94 94 GLY A N 1
ATOM 725 C CA . GLY A 1 94 ? 9.157 -1.246 11.581 1.00 71.94 94 GLY A CA 1
ATOM 726 C C . GLY A 1 94 ? 9.092 -0.970 10.080 1.00 71.94 94 GLY A C 1
ATOM 727 O O . GLY A 1 94 ? 9.869 -1.551 9.321 1.00 71.94 94 GLY A O 1
ATOM 728 N N . ILE A 1 95 ? 8.270 0.001 9.662 1.00 75.50 95 ILE A N 1
ATOM 729 C CA . ILE A 1 95 ? 8.165 0.436 8.258 1.00 75.50 95 ILE A CA 1
ATOM 730 C C . ILE A 1 95 ? 9.513 0.966 7.757 1.00 75.50 95 ILE A C 1
ATOM 732 O O . ILE A 1 95 ? 9.986 0.560 6.699 1.00 75.50 95 ILE A O 1
ATOM 736 N N . MET A 1 96 ? 10.187 1.816 8.538 1.00 78.38 96 MET A N 1
ATOM 737 C CA . MET A 1 96 ? 11.477 2.393 8.144 1.00 78.38 96 MET A CA 1
ATOM 738 C C . MET A 1 96 ? 12.578 1.338 8.027 1.00 78.38 96 MET A C 1
ATOM 740 O O . MET A 1 96 ? 13.430 1.433 7.143 1.00 78.38 96 MET A O 1
ATOM 744 N N . ARG A 1 97 ? 12.579 0.319 8.893 1.00 80.88 97 ARG A N 1
ATOM 745 C CA . ARG A 1 97 ? 13.518 -0.803 8.763 1.00 80.88 97 ARG A CA 1
ATOM 746 C C . ARG A 1 97 ? 13.198 -1.683 7.566 1.00 80.88 97 ARG A C 1
ATOM 748 O O . ARG A 1 97 ? 14.126 -2.027 6.845 1.00 80.88 97 ARG A O 1
ATOM 755 N N . MET A 1 98 ? 11.924 -1.993 7.327 1.00 80.75 98 MET A N 1
ATOM 756 C CA . MET A 1 98 ? 11.493 -2.747 6.148 1.00 80.75 98 MET A CA 1
ATOM 757 C C . MET A 1 98 ? 11.948 -2.053 4.861 1.00 80.75 98 MET A C 1
ATOM 759 O O . MET A 1 98 ? 12.579 -2.689 4.019 1.00 80.75 98 MET A O 1
ATOM 763 N N . THR A 1 99 ? 11.713 -0.742 4.750 1.00 84.56 99 THR A N 1
ATOM 764 C CA . THR A 1 99 ? 12.174 0.077 3.622 1.00 84.56 99 THR A CA 1
ATOM 765 C C . THR A 1 99 ? 13.684 -0.042 3.439 1.00 84.56 99 THR A C 1
ATOM 767 O O . THR A 1 99 ? 14.132 -0.422 2.363 1.00 84.56 99 THR A O 1
ATOM 770 N N . LYS A 1 100 ? 14.479 0.166 4.500 1.00 85.88 100 LYS A N 1
ATOM 771 C CA . LYS A 1 100 ? 15.947 0.043 4.431 1.00 85.88 100 LYS A CA 1
ATOM 772 C C . LYS A 1 100 ? 16.414 -1.355 4.016 1.00 85.88 100 LYS A C 1
ATOM 774 O O . LYS A 1 100 ? 17.358 -1.477 3.241 1.00 85.88 100 LYS A O 1
ATOM 779 N N . SER A 1 101 ? 15.778 -2.406 4.532 1.00 85.50 101 SER A N 1
ATOM 780 C CA . SER A 1 101 ? 16.115 -3.792 4.191 1.00 85.50 101 SER A CA 1
ATOM 781 C C . SER A 1 101 ? 15.839 -4.100 2.722 1.00 85.50 101 SER A C 1
ATOM 783 O O . SER A 1 101 ? 16.684 -4.696 2.060 1.00 85.50 101 SER A O 1
ATOM 785 N N . LEU A 1 102 ? 14.699 -3.656 2.193 1.00 86.12 102 LEU A N 1
ATOM 786 C CA . LEU A 1 102 ? 14.366 -3.806 0.776 1.00 86.12 102 LEU A CA 1
ATOM 787 C C . LEU A 1 102 ? 15.302 -2.967 -0.108 1.00 86.12 102 LEU A C 1
ATOM 789 O O . LEU A 1 102 ? 15.826 -3.457 -1.107 1.00 86.12 102 LEU A O 1
ATOM 793 N N . GLU A 1 103 ? 15.607 -1.734 0.293 1.00 89.75 103 GLU A N 1
ATOM 794 C CA . GLU A 1 103 ? 16.534 -0.865 -0.436 1.00 89.75 103 GLU A CA 1
ATOM 795 C C . GLU A 1 103 ? 17.955 -1.423 -0.523 1.00 89.75 103 GLU A C 1
ATOM 797 O O . GLU A 1 103 ? 18.616 -1.232 -1.553 1.00 89.75 103 GLU A O 1
ATOM 802 N N . ALA A 1 104 ? 18.403 -2.133 0.518 1.00 90.88 104 ALA A N 1
ATOM 803 C CA . ALA A 1 104 ? 19.672 -2.856 0.540 1.00 90.88 104 ALA A CA 1
ATOM 804 C C . ALA A 1 104 ? 19.693 -4.054 -0.428 1.00 90.88 104 ALA A C 1
ATOM 806 O O . ALA A 1 104 ? 20.763 -4.471 -0.861 1.00 90.88 104 ALA A O 1
ATOM 807 N N . MET A 1 105 ? 18.524 -4.574 -0.812 1.00 89.50 105 MET A N 1
ATOM 808 C CA . MET A 1 105 ? 18.355 -5.648 -1.798 1.00 89.50 105 MET A CA 1
ATOM 809 C C . MET A 1 105 ? 18.127 -5.124 -3.224 1.00 89.50 105 MET A C 1
ATOM 811 O O . MET A 1 105 ? 17.592 -5.840 -4.063 1.00 89.50 105 MET A O 1
ATOM 815 N N . ASN A 1 106 ? 18.527 -3.881 -3.509 1.00 91.88 106 ASN A N 1
ATOM 816 C CA . ASN A 1 106 ? 18.332 -3.224 -4.805 1.00 91.88 106 ASN A CA 1
ATOM 817 C C . ASN A 1 106 ? 16.855 -3.007 -5.194 1.00 91.88 106 ASN A C 1
ATOM 819 O O . ASN A 1 106 ? 16.523 -2.934 -6.372 1.00 91.88 106 ASN A O 1
ATOM 823 N N . VAL A 1 107 ? 15.964 -2.842 -4.213 1.00 93.12 107 VAL A N 1
ATOM 824 C CA . VAL A 1 107 ? 14.540 -2.549 -4.443 1.00 93.12 107 VAL A CA 1
ATOM 825 C C . VAL A 1 107 ? 14.249 -1.076 -4.146 1.00 93.12 107 VAL A C 1
ATOM 827 O O . VAL A 1 107 ? 14.688 -0.533 -3.137 1.00 93.12 107 VAL A O 1
ATOM 830 N N . CYS A 1 108 ? 13.526 -0.394 -5.027 1.00 93.81 108 CYS A N 1
ATOM 831 C CA . CYS A 1 108 ? 12.921 0.903 -4.751 1.00 93.81 108 CYS A CA 1
ATOM 832 C C . CYS A 1 108 ? 11.588 0.675 -4.037 1.00 93.81 108 CYS A C 1
ATOM 834 O O . CYS A 1 108 ? 10.741 -0.062 -4.543 1.00 93.81 108 CYS A O 1
ATOM 836 N N . VAL A 1 109 ? 11.399 1.298 -2.876 1.00 93.62 109 VAL A N 1
ATOM 837 C CA . VAL A 1 109 ? 10.174 1.182 -2.079 1.00 93.62 109 VAL A CA 1
ATOM 838 C C . VAL A 1 109 ? 9.574 2.564 -1.899 1.00 93.62 109 VAL A C 1
ATOM 840 O O . VAL A 1 109 ? 10.269 3.499 -1.505 1.00 93.62 109 VAL A O 1
ATOM 843 N N . LYS A 1 110 ? 8.275 2.685 -2.160 1.00 94.88 110 LYS A N 1
ATOM 844 C CA . LYS A 1 110 ? 7.489 3.893 -1.909 1.00 94.8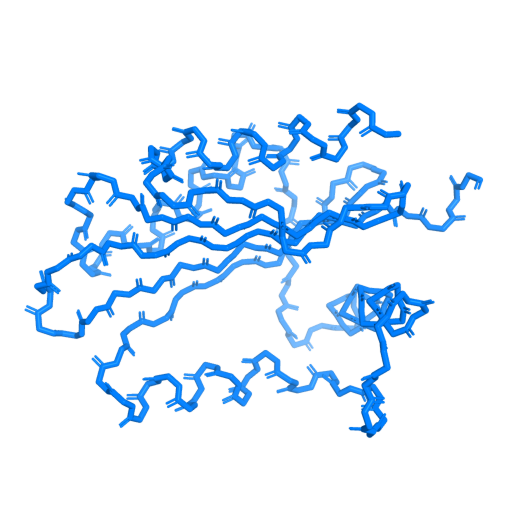8 110 LYS A CA 1
ATOM 845 C C . LYS A 1 110 ? 6.245 3.517 -1.127 1.00 94.88 110 LYS A C 1
ATOM 847 O O . LYS A 1 110 ? 5.681 2.446 -1.342 1.00 94.88 110 LYS A O 1
ATOM 852 N N . PHE A 1 111 ? 5.817 4.373 -0.212 1.00 94.44 111 PHE A N 1
ATOM 853 C CA . PHE A 1 111 ? 4.631 4.102 0.586 1.00 94.44 111 PHE A CA 1
ATOM 854 C C . PHE A 1 111 ? 3.933 5.384 1.017 1.00 94.44 111 PHE A C 1
ATOM 856 O O . PHE A 1 111 ? 4.560 6.435 1.118 1.00 94.44 111 PHE A O 1
ATOM 863 N N . LYS A 1 112 ? 2.645 5.266 1.335 1.00 94.38 112 LYS A N 1
ATOM 864 C CA . LYS A 1 112 ? 1.870 6.310 2.006 1.00 94.38 112 LYS A CA 1
ATOM 865 C C . LYS A 1 112 ? 1.044 5.726 3.138 1.00 94.38 112 LYS A C 1
ATOM 867 O O . LYS A 1 112 ? 0.447 4.656 3.006 1.00 94.38 112 LYS A O 1
ATOM 872 N N . LEU A 1 113 ? 0.999 6.473 4.237 1.00 93.62 113 LEU A N 1
ATOM 873 C CA . LEU A 1 113 ? 0.072 6.257 5.337 1.00 93.62 113 LEU A CA 1
ATOM 874 C C . LEU A 1 113 ? -1.050 7.285 5.224 1.00 93.62 113 LEU A C 1
ATOM 876 O O . LEU A 1 113 ? -0.798 8.479 5.073 1.00 93.62 113 LEU A O 1
ATOM 880 N N . MET A 1 114 ? -2.287 6.812 5.255 1.00 94.56 114 MET A N 1
ATOM 881 C CA . MET A 1 114 ? -3.465 7.624 4.993 1.00 94.56 114 MET A CA 1
ATOM 882 C C . MET A 1 114 ? -4.518 7.378 6.058 1.00 94.56 114 MET A C 1
ATOM 884 O O . MET A 1 114 ? -4.831 6.233 6.390 1.00 94.56 114 MET A O 1
ATOM 888 N N . ASN A 1 115 ? -5.103 8.463 6.544 1.00 92.75 115 ASN A N 1
ATOM 889 C CA . ASN A 1 115 ? -6.277 8.430 7.390 1.00 92.75 115 ASN A CA 1
ATOM 890 C C . ASN A 1 115 ? -7.529 8.655 6.530 1.00 92.75 115 ASN A C 1
ATOM 892 O O . ASN A 1 115 ? -7.555 9.535 5.668 1.00 92.75 115 ASN A O 1
ATOM 896 N N . LEU A 1 116 ? -8.564 7.853 6.747 1.00 91.81 116 LEU A N 1
ATOM 897 C CA . LEU A 1 116 ? -9.882 7.988 6.132 1.00 91.81 116 LEU A CA 1
ATOM 898 C C . LEU A 1 116 ? -10.918 8.136 7.255 1.00 91.81 116 LEU A C 1
ATOM 900 O O . LEU A 1 116 ? -10.603 7.969 8.425 1.00 91.81 116 LEU A O 1
ATOM 904 N N . ALA A 1 117 ? -12.174 8.435 6.919 1.00 85.00 117 ALA A N 1
ATOM 905 C CA . ALA A 1 117 ? -13.187 8.813 7.914 1.00 85.00 117 ALA A CA 1
ATOM 906 C C . ALA A 1 117 ? -13.375 7.832 9.097 1.00 85.00 117 ALA A C 1
ATOM 908 O O . ALA A 1 117 ? -13.681 8.288 10.192 1.00 85.00 117 ALA A O 1
ATOM 909 N N . HIS A 1 118 ? -13.235 6.520 8.872 1.00 87.56 118 HIS A N 1
ATOM 910 C CA . HIS A 1 118 ? -13.423 5.472 9.898 1.00 87.56 118 HIS A CA 1
ATOM 911 C C . HIS A 1 118 ? -12.392 4.335 9.795 1.00 87.56 118 HIS A C 1
ATOM 913 O O . HIS A 1 118 ? -12.595 3.224 10.294 1.00 87.56 118 HIS A O 1
ATOM 919 N N . THR A 1 119 ? -11.350 4.551 8.999 1.00 92.50 119 THR A N 1
ATOM 920 C CA . THR A 1 119 ? -10.362 3.532 8.651 1.00 92.50 119 THR A CA 1
ATOM 921 C C . THR A 1 119 ? -9.045 4.218 8.348 1.00 92.50 119 THR A C 1
ATOM 923 O O . THR A 1 119 ? -9.047 5.331 7.838 1.00 92.50 119 THR A O 1
ATOM 926 N N . ALA A 1 120 ? -7.934 3.520 8.507 1.00 93.12 120 ALA A N 1
ATOM 927 C CA . ALA A 1 120 ? -6.646 3.945 7.983 1.00 93.12 120 ALA A CA 1
ATOM 928 C C . ALA A 1 120 ? -6.156 2.959 6.925 1.00 93.12 120 ALA A C 1
ATOM 930 O O . ALA A 1 120 ? -6.447 1.763 6.994 1.00 93.12 120 ALA A O 1
ATOM 931 N N . ALA A 1 121 ? -5.406 3.469 5.956 1.00 95.00 121 ALA A N 1
ATOM 932 C CA . ALA A 1 121 ? -4.786 2.681 4.907 1.00 95.00 121 ALA A CA 1
ATOM 933 C C . ALA A 1 121 ? -3.285 2.960 4.865 1.00 95.00 121 ALA A C 1
ATOM 935 O O . ALA A 1 121 ? -2.849 4.106 4.783 1.00 95.00 121 ALA A O 1
ATOM 936 N N . PHE A 1 122 ? -2.497 1.898 4.879 1.00 94.44 122 PHE A N 1
ATOM 937 C CA . PHE A 1 122 ? -1.088 1.924 4.532 1.00 94.44 122 PHE A CA 1
ATOM 938 C C . PHE A 1 122 ? -0.939 1.229 3.182 1.00 94.44 122 PHE A C 1
ATOM 940 O O . PHE A 1 122 ? -1.370 0.088 3.020 1.00 94.44 122 PHE A O 1
ATOM 947 N N . VAL A 1 123 ? -0.393 1.931 2.192 1.00 95.88 123 VAL A N 1
ATOM 948 C CA . VAL A 1 123 ? -0.141 1.388 0.851 1.00 95.88 123 VAL A CA 1
ATOM 949 C C . VAL A 1 123 ? 1.347 1.467 0.597 1.00 95.88 123 VAL A C 1
ATOM 951 O O . VAL A 1 123 ? 1.923 2.551 0.657 1.00 95.88 123 VAL A O 1
ATOM 954 N N . VAL A 1 124 ? 1.956 0.326 0.300 1.00 94.69 124 VAL A N 1
ATOM 955 C CA . VAL A 1 124 ? 3.365 0.215 -0.058 1.00 94.69 124 VAL A CA 1
ATOM 956 C C . VAL A 1 124 ? 3.482 -0.441 -1.425 1.00 94.69 124 VAL A C 1
ATOM 958 O O . VAL A 1 124 ? 2.811 -1.427 -1.732 1.00 94.69 124 VAL A O 1
ATOM 961 N N . ILE A 1 125 ? 4.333 0.139 -2.259 1.00 95.75 125 ILE A N 1
ATOM 962 C CA . ILE A 1 125 ? 4.666 -0.370 -3.580 1.00 95.75 125 ILE A CA 1
ATOM 963 C C . ILE A 1 125 ? 6.176 -0.497 -3.706 1.00 95.75 125 ILE A C 1
ATOM 965 O O . ILE A 1 125 ? 6.931 0.322 -3.172 1.00 95.75 125 ILE A O 1
ATOM 969 N N . TRP A 1 126 ? 6.630 -1.532 -4.402 1.00 94.81 126 TRP A N 1
ATOM 970 C CA . TRP A 1 126 ? 8.057 -1.747 -4.588 1.00 94.81 126 TRP A CA 1
ATOM 971 C C . TRP A 1 126 ? 8.396 -2.411 -5.916 1.00 94.81 126 TRP A C 1
ATOM 973 O O . TRP A 1 126 ? 7.640 -3.232 -6.435 1.00 94.81 126 TRP A O 1
ATOM 983 N N . LYS A 1 127 ? 9.547 -2.034 -6.472 1.00 94.69 127 LYS A N 1
ATOM 984 C CA . LYS A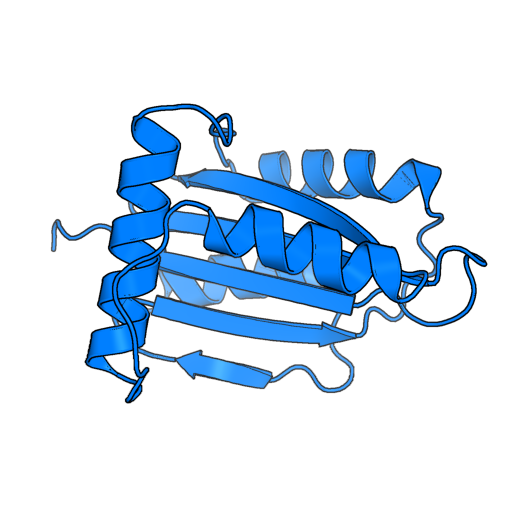 1 127 ? 10.062 -2.502 -7.766 1.00 94.69 127 LYS A CA 1
ATOM 985 C C . LYS A 1 127 ? 11.585 -2.560 -7.718 1.00 94.69 127 LYS A C 1
ATOM 987 O O . LYS A 1 127 ? 12.203 -1.830 -6.948 1.00 94.69 127 LYS A O 1
ATOM 992 N N . ASP A 1 128 ? 12.200 -3.423 -8.515 1.00 93.88 128 ASP A N 1
ATOM 993 C CA . ASP A 1 128 ? 13.659 -3.460 -8.649 1.00 93.88 128 ASP A CA 1
ATOM 994 C C . ASP A 1 128 ? 14.208 -2.103 -9.143 1.00 93.88 128 ASP A C 1
ATOM 996 O O . ASP A 1 128 ? 13.613 -1.467 -10.015 1.00 93.88 128 ASP A O 1
ATOM 1000 N N . LYS A 1 129 ? 15.341 -1.643 -8.596 1.00 93.44 129 LYS A N 1
ATOM 1001 C CA . LYS A 1 129 ? 15.975 -0.361 -8.964 1.00 93.44 129 LYS A CA 1
ATOM 1002 C C . LYS A 1 129 ? 16.516 -0.335 -10.394 1.00 93.44 129 LYS A C 1
ATOM 1004 O O . LYS A 1 129 ? 16.752 0.745 -10.924 1.00 93.44 129 LYS A O 1
ATOM 1009 N N . SER A 1 130 ? 16.702 -1.490 -11.027 1.00 90.75 130 SER A N 1
ATOM 1010 C CA . SER A 1 130 ? 16.983 -1.593 -12.461 1.00 90.75 130 SER A CA 1
ATOM 1011 C C . SER A 1 130 ? 15.749 -1.326 -13.333 1.00 90.75 130 SER A C 1
ATOM 1013 O O . SER A 1 130 ? 15.845 -1.439 -14.551 1.00 90.75 130 SER A O 1
ATOM 1015 N N . ASP A 1 131 ? 14.604 -0.993 -12.724 1.00 87.81 131 ASP A N 1
ATOM 1016 C CA . ASP A 1 131 ? 13.313 -0.732 -13.372 1.00 87.81 131 ASP A CA 1
ATOM 1017 C C . ASP A 1 131 ? 12.791 -1.921 -14.200 1.00 87.81 131 ASP A C 1
ATOM 1019 O O . ASP A 1 131 ? 11.941 -1.796 -15.082 1.00 87.81 131 ASP A O 1
ATOM 1023 N N . PHE A 1 132 ? 13.286 -3.116 -13.874 1.00 82.00 132 PHE A N 1
ATOM 1024 C CA . PHE A 1 132 ? 12.951 -4.364 -14.540 1.00 82.00 132 PHE A CA 1
ATOM 1025 C C . PHE A 1 132 ? 12.033 -5.224 -13.668 1.00 82.00 132 PHE A C 1
ATOM 1027 O O . PHE A 1 132 ? 12.233 -5.359 -12.462 1.00 82.00 132 PHE A O 1
ATOM 1034 N N . GLY A 1 133 ? 11.046 -5.864 -14.294 1.00 82.31 133 GLY A N 1
ATOM 1035 C CA . GLY A 1 133 ? 10.111 -6.756 -13.611 1.00 82.31 133 GLY A CA 1
ATOM 1036 C C . GLY A 1 133 ? 8.868 -6.054 -13.045 1.00 82.31 133 GLY A C 1
ATOM 1037 O O . GLY A 1 133 ? 8.635 -4.872 -13.309 1.00 82.31 133 GLY A O 1
ATOM 1038 N N . PRO A 1 134 ? 8.014 -6.801 -12.323 1.00 88.56 134 PRO A N 1
ATOM 1039 C CA . PRO A 1 134 ? 6.715 -6.307 -11.888 1.00 88.56 134 PRO A CA 1
ATOM 1040 C C . PRO A 1 134 ? 6.836 -5.319 -10.724 1.00 88.56 134 PRO A C 1
ATOM 1042 O O . PRO A 1 134 ? 7.693 -5.463 -9.851 1.00 88.56 134 PRO A O 1
ATOM 1045 N N . LEU A 1 135 ? 5.910 -4.362 -10.674 1.00 94.50 135 LEU A N 1
ATOM 1046 C CA . LEU A 1 135 ? 5.645 -3.589 -9.465 1.00 94.50 135 LEU A CA 1
ATOM 1047 C C . LEU A 1 135 ? 4.831 -4.459 -8.500 1.00 94.50 135 LEU A C 1
ATOM 1049 O O . LEU A 1 135 ? 3.770 -4.979 -8.850 1.00 94.50 135 LEU A O 1
ATOM 1053 N N . PHE A 1 136 ? 5.303 -4.607 -7.275 1.00 94.75 136 PHE A N 1
ATOM 1054 C CA . PHE A 1 136 ? 4.562 -5.260 -6.206 1.00 94.75 136 PHE A CA 1
ATOM 1055 C C . PHE A 1 136 ? 3.782 -4.224 -5.408 1.00 94.75 136 PHE A C 1
ATOM 1057 O O . PHE A 1 136 ? 4.246 -3.101 -5.217 1.00 94.75 136 PHE A O 1
ATOM 1064 N N . VAL A 1 137 ? 2.598 -4.614 -4.947 1.00 96.12 137 VAL A N 1
ATOM 1065 C CA . VAL A 1 137 ? 1.678 -3.753 -4.207 1.00 96.12 137 VAL A CA 1
ATOM 1066 C C . VAL A 1 137 ? 1.198 -4.501 -2.977 1.00 96.12 137 VAL A C 1
ATOM 1068 O O . VAL A 1 137 ? 0.734 -5.637 -3.081 1.00 96.12 137 VAL A O 1
ATOM 1071 N N . GLU A 1 138 ? 1.259 -3.851 -1.823 1.00 95.12 138 GLU A N 1
ATOM 1072 C CA . GLU A 1 138 ? 0.627 -4.311 -0.594 1.00 95.12 138 GLU A CA 1
ATOM 1073 C C . GLU A 1 138 ? -0.157 -3.170 0.042 1.00 95.12 138 GLU A C 1
ATOM 1075 O O . GLU A 1 138 ? 0.270 -2.014 0.063 1.00 95.12 138 GLU A O 1
ATOM 1080 N N . THR A 1 139 ? -1.340 -3.500 0.546 1.00 95.50 139 THR A N 1
ATOM 1081 C CA . THR A 1 139 ? -2.177 -2.571 1.287 1.00 95.50 139 THR A CA 1
ATOM 1082 C C . THR A 1 139 ? -2.637 -3.198 2.589 1.00 95.50 139 THR A C 1
ATOM 1084 O O . THR A 1 139 ? -3.131 -4.326 2.610 1.00 95.50 139 THR A O 1
ATOM 1087 N N . VAL A 1 140 ? -2.474 -2.443 3.670 1.00 94.62 140 VAL A N 1
ATOM 1088 C CA . VAL A 1 140 ? -3.023 -2.727 4.991 1.00 94.62 140 VAL A CA 1
ATOM 1089 C C . VAL A 1 140 ? -4.143 -1.729 5.227 1.00 94.62 140 VAL A C 1
ATOM 1091 O O . VAL A 1 140 ? -3.911 -0.521 5.220 1.00 94.62 140 VAL A O 1
ATOM 1094 N N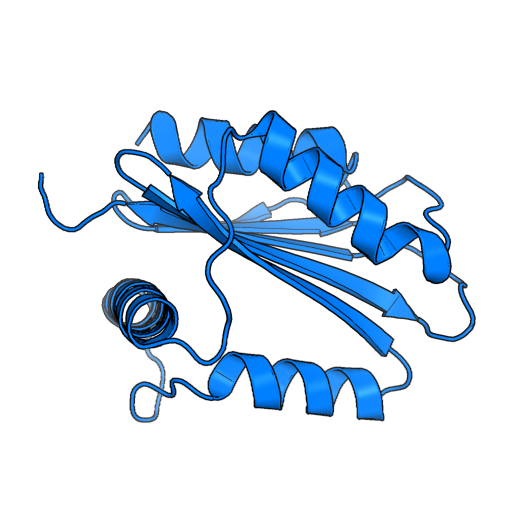 . VAL A 1 141 ? -5.360 -2.218 5.432 1.00 95.12 141 VAL A N 1
ATOM 1095 C CA . VAL A 1 141 ? -6.518 -1.391 5.766 1.00 95.12 141 VAL A CA 1
ATOM 1096 C C . VAL A 1 141 ? -7.009 -1.798 7.144 1.00 95.12 141 VAL A C 1
ATOM 1098 O O . VAL A 1 141 ? -7.333 -2.960 7.373 1.00 95.12 141 VAL A O 1
ATOM 1101 N N . SER A 1 142 ? -7.063 -0.838 8.058 1.00 93.75 142 SER A N 1
ATOM 1102 C CA . SER A 1 142 ? -7.431 -1.034 9.459 1.00 93.75 142 SER A CA 1
ATOM 1103 C C . SER A 1 142 ? -8.651 -0.190 9.795 1.00 93.75 142 SER A C 1
ATOM 1105 O O . SER A 1 142 ? -8.684 0.999 9.479 1.00 93.75 142 SER A O 1
ATOM 1107 N N . ALA A 1 143 ? -9.646 -0.788 10.439 1.00 92.38 143 ALA A N 1
ATOM 1108 C CA . ALA A 1 143 ? -10.764 -0.076 11.037 1.00 92.38 143 ALA A CA 1
ATOM 1109 C C . ALA A 1 143 ? -10.314 0.662 12.301 1.00 92.38 143 ALA A C 1
ATOM 1111 O O . ALA A 1 143 ? -9.404 0.220 13.013 1.00 92.38 143 ALA A O 1
ATOM 1112 N N . ASP A 1 144 ? -10.970 1.782 12.577 1.00 86.06 144 ASP A N 1
ATOM 1113 C CA . ASP A 1 144 ? -10.836 2.456 13.862 1.00 86.06 144 ASP A CA 1
ATOM 1114 C C . ASP A 1 144 ? -11.415 1.581 14.985 1.00 86.06 144 ASP A C 1
ATOM 1116 O O . ASP A 1 144 ? -12.260 0.722 14.752 1.00 86.06 144 ASP A O 1
ATOM 1120 N N . GLU A 1 145 ? -10.970 1.799 16.221 1.00 66.50 145 GLU A N 1
ATOM 1121 C CA . GLU A 1 145 ? -11.490 1.068 17.388 1.00 66.50 145 GLU A CA 1
ATOM 1122 C C . GLU A 1 145 ? -12.919 1.480 17.778 1.00 66.50 145 GLU A C 1
ATOM 1124 O O . GLU A 1 145 ? -13.530 0.839 18.628 1.00 66.50 145 GLU A O 1
ATOM 1129 N N . GLN A 1 146 ? -13.451 2.549 17.176 1.00 50.84 146 GLN A N 1
ATOM 1130 C CA . GLN A 1 146 ? -14.801 3.048 17.433 1.00 50.84 146 GLN A CA 1
ATOM 1131 C C . GLN A 1 146 ? -15.842 2.301 16.586 1.00 50.84 146 GLN A C 1
ATOM 1133 O O . GLN A 1 146 ? -16.422 2.874 15.666 1.00 50.84 146 GLN A O 1
ATOM 1138 N N . GLU A 1 147 ? -16.070 1.028 16.907 1.00 38.97 147 GLU A N 1
ATOM 1139 C CA . GLU A 1 147 ? -17.363 0.335 16.749 1.00 38.97 147 GLU A CA 1
ATOM 1140 C C . GLU A 1 147 ? -17.468 -0.824 17.754 1.00 38.97 147 GLU A C 1
ATOM 1142 O O . GLU A 1 147 ? -16.565 -1.696 17.778 1.00 38.97 147 GLU A O 1
#